Protein AF-A0A929SQS9-F1 (afdb_monomer_lite)

Secondary structure (DSSP, 8-state):
---HIIIIIISS--TTS------EEEEE-TTSS-EEEEE-

Structure (mmCIF, N/CA/C/O backbone):
data_AF-A0A929SQS9-F1
#
_entry.id   AF-A0A929SQS9-F1
#
loop_
_atom_site.group_PDB
_atom_site.id
_atom_site.type_symbol
_atom_site.label_atom_id
_ato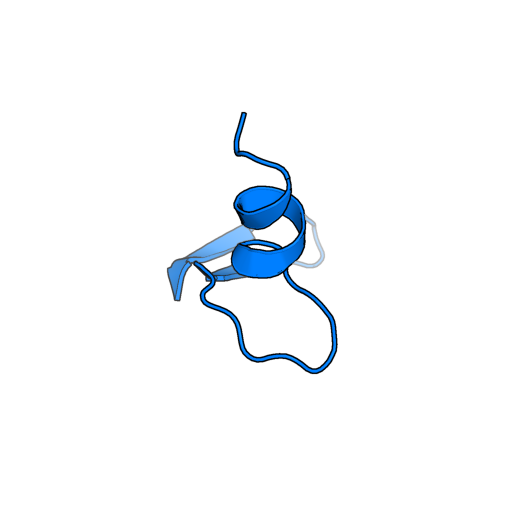m_site.label_alt_id
_atom_site.label_comp_id
_atom_site.label_asym_id
_atom_site.label_entity_id
_atom_site.label_seq_id
_atom_site.pdbx_PDB_ins_code
_atom_site.Cartn_x
_atom_site.Cartn_y
_atom_site.Cartn_z
_atom_site.occupancy
_atom_site.B_iso_or_equiv
_atom_site.auth_seq_id
_atom_site.auth_comp_id
_atom_site.auth_asym_id
_atom_site.auth_atom_id
_atom_site.pdbx_PDB_model_num
ATOM 1 N N . MET A 1 1 ? -4.432 15.738 5.628 1.00 79.62 1 MET A N 1
ATOM 2 C CA . MET A 1 1 ? -4.230 14.591 6.539 1.00 79.62 1 MET A CA 1
ATOM 3 C C . MET A 1 1 ? -5.582 14.244 7.134 1.00 79.62 1 MET A C 1
ATOM 5 O O . MET A 1 1 ? -6.282 15.164 7.539 1.00 79.62 1 MET A O 1
ATOM 9 N N . LEU A 1 2 ? -5.990 12.976 7.083 1.00 90.06 2 LEU A N 1
ATOM 10 C CA . LEU A 1 2 ? -7.292 12.546 7.598 1.00 90.06 2 LEU A CA 1
ATOM 11 C C . LEU A 1 2 ? -7.230 12.362 9.128 1.00 90.06 2 LEU A C 1
ATOM 13 O O . LEU A 1 2 ? -6.161 12.036 9.648 1.00 90.06 2 LEU A O 1
ATOM 17 N N . PRO A 1 3 ? -8.350 12.541 9.849 1.00 92.06 3 PRO A N 1
ATOM 18 C CA . PRO A 1 3 ? -8.475 12.134 11.247 1.00 92.06 3 PRO A CA 1
ATOM 19 C C . PRO A 1 3 ? -8.113 10.656 11.445 1.00 92.06 3 PRO A C 1
ATOM 21 O O . PRO A 1 3 ? -8.316 9.847 10.539 1.00 92.06 3 PRO A O 1
ATOM 24 N N . PHE A 1 4 ? -7.635 10.296 12.641 1.00 91.50 4 PHE A N 1
ATOM 25 C CA . PHE A 1 4 ? -7.194 8.931 12.967 1.00 91.50 4 PHE A CA 1
ATOM 26 C C . PHE A 1 4 ? -8.243 7.865 12.611 1.00 91.50 4 PHE A C 1
ATOM 28 O O . PHE A 1 4 ? -7.911 6.881 11.956 1.00 91.50 4 PHE A O 1
ATOM 35 N N . GLN A 1 5 ? -9.513 8.120 12.942 1.00 90.75 5 GLN A N 1
ATOM 36 C CA . GLN A 1 5 ? -10.640 7.239 12.612 1.00 90.75 5 GLN A CA 1
ATOM 37 C C . GLN A 1 5 ? -10.748 6.982 11.102 1.00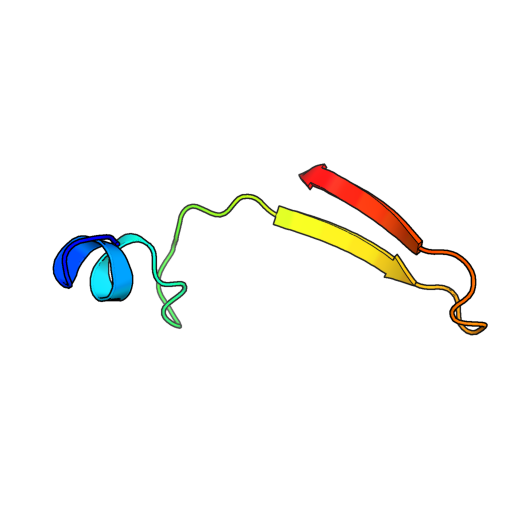 90.75 5 GLN A C 1
ATOM 39 O O . GLN A 1 5 ? -10.881 5.849 10.653 1.00 90.75 5 GLN A O 1
ATOM 44 N N . LEU A 1 6 ? -10.624 8.025 10.279 1.00 88.94 6 LEU A N 1
ATOM 45 C CA . LEU A 1 6 ? -10.724 7.873 8.829 1.00 88.94 6 LEU A CA 1
ATOM 46 C C . LEU A 1 6 ? -9.487 7.192 8.236 1.00 88.94 6 LEU A C 1
ATOM 48 O O . LEU A 1 6 ? -9.627 6.318 7.391 1.00 88.94 6 LEU A O 1
ATOM 52 N N . SER A 1 7 ? -8.285 7.551 8.685 1.00 89.12 7 SER A N 1
ATOM 53 C CA . SER A 1 7 ? -7.045 7.015 8.112 1.00 89.12 7 SER A CA 1
ATOM 54 C C . SER A 1 7 ? -6.767 5.565 8.504 1.00 89.12 7 SER A C 1
ATOM 56 O O . SER A 1 7 ? -6.271 4.813 7.672 1.00 89.12 7 SER A O 1
ATOM 58 N N . ASN A 1 8 ? -7.014 5.202 9.764 1.00 87.12 8 ASN A N 1
ATOM 59 C CA . ASN A 1 8 ? -6.548 3.938 10.335 1.00 87.12 8 ASN A CA 1
ATO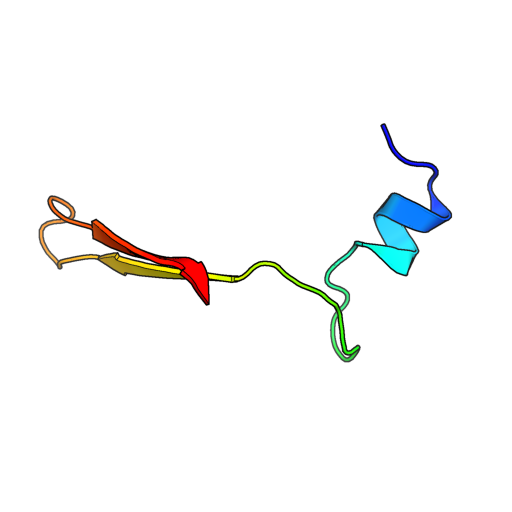M 60 C C . ASN A 1 8 ? -7.682 2.918 10.496 1.00 87.12 8 ASN A C 1
ATOM 62 O O . ASN A 1 8 ? -7.448 1.716 10.417 1.00 87.12 8 ASN A O 1
ATOM 66 N N . GLU A 1 9 ? -8.918 3.389 10.685 1.00 85.44 9 GLU A N 1
ATOM 67 C CA . GLU A 1 9 ? -10.066 2.501 10.878 1.00 85.44 9 GLU A CA 1
ATOM 68 C C . GLU A 1 9 ? -10.940 2.392 9.632 1.00 85.44 9 GLU A C 1
ATOM 70 O O . GLU A 1 9 ? -11.411 1.302 9.356 1.00 85.44 9 GLU A O 1
ATOM 75 N N . ILE A 1 10 ? -11.180 3.462 8.862 1.00 90.00 10 ILE A N 1
ATOM 76 C CA . ILE A 1 10 ? -12.156 3.438 7.748 1.00 90.00 10 ILE A CA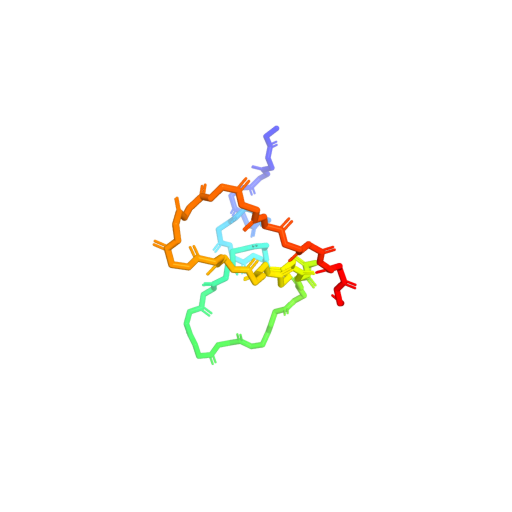 1
ATOM 77 C C . ILE A 1 10 ? -11.495 3.204 6.380 1.00 90.00 10 ILE A C 1
ATOM 79 O O . ILE A 1 10 ? -11.936 2.343 5.620 1.00 90.00 10 ILE A O 1
ATOM 83 N N . CYS A 1 11 ? -10.448 3.960 6.056 1.00 90.12 11 CYS A N 1
ATOM 84 C CA . CYS A 1 11 ? -9.784 3.921 4.748 1.00 90.12 11 C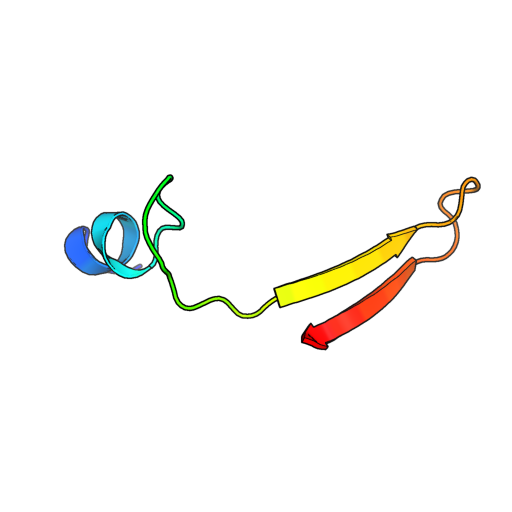YS A CA 1
ATOM 85 C C . CYS A 1 11 ? -8.551 3.006 4.712 1.00 90.12 11 CYS A C 1
ATOM 87 O O . CYS A 1 11 ? -7.946 2.848 3.654 1.00 90.12 11 CYS A O 1
ATOM 89 N N . SER A 1 12 ? -8.162 2.427 5.849 1.00 93.25 12 SER A N 1
ATOM 90 C CA . SER A 1 12 ? -7.105 1.419 5.899 1.00 93.25 12 SER A CA 1
ATOM 91 C C . SER A 1 12 ? -7.609 0.088 5.340 1.00 93.25 12 SER A C 1
ATOM 93 O O . SER A 1 12 ? -8.746 -0.317 5.590 1.00 93.25 12 SER A O 1
ATOM 95 N N . LEU A 1 13 ? -6.748 -0.615 4.608 1.00 94.00 13 LEU A N 1
ATOM 96 C CA . LEU A 1 13 ? -7.000 -1.973 4.126 1.00 94.00 13 LEU A CA 1
ATOM 97 C C . LEU A 1 13 ? -6.628 -2.979 5.223 1.00 94.00 13 LEU A C 1
ATOM 99 O O . LEU A 1 13 ? -5.588 -3.636 5.164 1.00 94.00 13 LEU A O 1
ATOM 103 N N . ASN A 1 14 ? -7.463 -3.049 6.260 1.00 94.06 14 ASN A N 1
ATOM 104 C CA . ASN A 1 14 ? -7.282 -3.973 7.378 1.00 94.06 14 ASN A CA 1
ATOM 105 C C . ASN A 1 14 ? -7.617 -5.415 6.955 1.00 94.06 14 ASN A C 1
ATOM 107 O O . ASN A 1 14 ? -8.525 -5.655 6.162 1.00 94.06 14 ASN A O 1
ATOM 111 N N . ALA A 1 15 ? -6.868 -6.389 7.474 1.00 94.81 15 ALA A N 1
ATOM 112 C CA . ALA A 1 15 ? -7.025 -7.790 7.092 1.00 94.81 15 ALA A CA 1
ATOM 113 C C . ALA A 1 15 ? -8.333 -8.395 7.630 1.00 94.81 15 ALA A C 1
ATOM 115 O O . ALA A 1 15 ? -8.674 -8.203 8.794 1.00 94.81 15 ALA A O 1
ATOM 116 N N . GLY A 1 16 ? -9.013 -9.192 6.800 1.00 95.25 16 GLY A N 1
ATOM 117 C CA . GLY A 1 16 ? -10.251 -9.884 7.182 1.00 95.25 16 GLY A CA 1
ATOM 118 C C . GLY A 1 16 ? -11.508 -9.010 7.157 1.00 95.25 16 GLY A C 1
ATOM 119 O O . GLY A 1 16 ? -12.557 -9.466 7.602 1.00 95.25 16 GLY A O 1
ATOM 120 N N . GLU A 1 17 ? -11.416 -7.786 6.635 1.00 94.19 17 GLU A N 1
ATOM 121 C CA . GLU A 1 17 ? -12.530 -6.844 6.531 1.00 94.19 17 GLU A CA 1
ATOM 122 C C . GLU A 1 17 ? -12.739 -6.408 5.078 1.00 94.19 17 GLU A C 1
ATOM 124 O O . GLU A 1 17 ? -11.779 -6.124 4.359 1.00 94.19 17 GLU A O 1
ATOM 129 N N . ASP A 1 18 ? -13.999 -6.302 4.657 1.00 94.62 18 ASP A N 1
ATOM 130 C CA . ASP A 1 18 ? -14.344 -5.790 3.332 1.00 94.62 18 ASP A CA 1
ATOM 131 C C . ASP A 1 18 ? -14.218 -4.263 3.292 1.00 94.62 18 ASP A C 1
ATOM 133 O O . ASP A 1 18 ? -14.758 -3.548 4.143 1.00 94.62 18 ASP A O 1
ATOM 137 N N . ARG A 1 19 ? -13.499 -3.746 2.288 1.00 93.81 19 ARG A N 1
ATOM 138 C CA . ARG A 1 19 ? -13.154 -2.322 2.169 1.00 93.81 19 ARG A CA 1
ATOM 139 C C . ARG A 1 19 ? -13.319 -1.813 0.744 1.00 93.81 19 ARG A C 1
ATOM 141 O O . ARG A 1 19 ? -13.066 -2.527 -0.222 1.00 93.81 19 ARG A O 1
ATOM 148 N N . LEU A 1 20 ? -13.702 -0.542 0.624 1.00 93.19 20 LEU A N 1
ATOM 149 C CA . LEU A 1 20 ? -13.702 0.162 -0.656 1.00 93.19 20 LEU A CA 1
ATOM 150 C C . LEU A 1 20 ? -12.259 0.452 -1.077 1.00 93.19 20 LEU A C 1
ATOM 152 O O . LEU A 1 20 ? -11.493 1.039 -0.312 1.00 93.19 20 LEU A O 1
ATOM 156 N N . ALA A 1 21 ? -11.914 0.089 -2.308 1.00 93.69 21 ALA A N 1
ATOM 157 C CA . ALA A 1 21 ? -10.619 0.367 -2.907 1.00 93.69 21 ALA A CA 1
ATOM 158 C C . ALA A 1 21 ? -10.798 0.740 -4.380 1.00 93.69 21 ALA A C 1
ATOM 160 O O . ALA A 1 21 ? -11.648 0.180 -5.070 1.00 93.69 21 ALA A O 1
ATOM 161 N N . LEU A 1 22 ? -9.979 1.676 -4.860 1.00 93.75 22 LEU A N 1
ATOM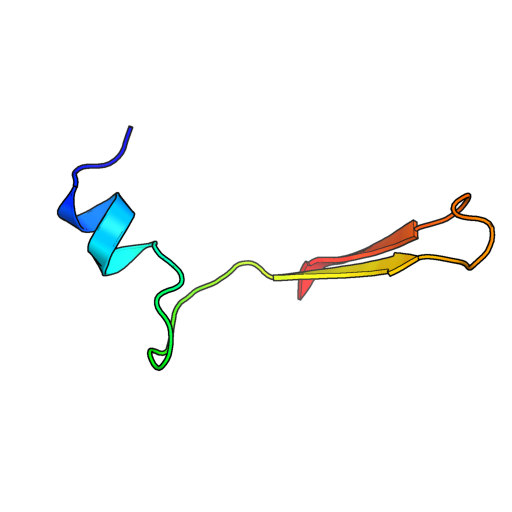 162 C CA . LEU A 1 22 ? -9.731 1.817 -6.290 1.00 93.75 22 LEU A CA 1
ATOM 163 C C . LEU A 1 22 ? -8.597 0.857 -6.635 1.00 93.75 22 LEU A C 1
ATOM 165 O O . LEU A 1 22 ? -7.485 1.023 -6.126 1.00 93.75 22 LEU A O 1
ATOM 169 N N . THR A 1 23 ? -8.874 -0.137 -7.471 1.00 94.00 23 THR A N 1
ATOM 170 C CA . THR A 1 23 ? -7.899 -1.186 -7.763 1.00 94.00 23 THR A CA 1
ATOM 171 C C . THR A 1 23 ? -7.187 -0.883 -9.072 1.00 94.00 23 THR A C 1
ATOM 173 O O . THR A 1 23 ? -7.801 -0.497 -10.066 1.00 94.00 23 THR A O 1
ATOM 176 N N . VAL A 1 24 ? -5.865 -1.044 -9.070 1.00 93.12 24 VAL A N 1
ATOM 177 C CA . VAL A 1 24 ? -5.044 -0.954 -10.275 1.00 93.12 24 VAL A CA 1
ATOM 178 C C . VAL A 1 24 ? -4.360 -2.292 -10.480 1.00 93.12 24 VAL A C 1
ATOM 180 O O . VAL A 1 24 ? -3.552 -2.726 -9.661 1.00 93.12 24 VAL A O 1
ATOM 183 N N . GLU A 1 25 ? -4.674 -2.926 -11.596 1.00 93.56 25 GLU A N 1
ATOM 184 C CA . GLU A 1 25 ? -4.020 -4.135 -12.061 1.00 93.56 25 GLU A CA 1
ATOM 185 C C . GLU A 1 25 ? -2.914 -3.748 -13.041 1.00 93.56 25 GLU A C 1
ATOM 187 O O . GLU A 1 25 ? -3.126 -2.952 -13.959 1.00 93.56 25 GLU A O 1
ATOM 192 N N . ALA A 1 26 ? -1.719 -4.298 -12.843 1.00 90.31 26 ALA A N 1
ATOM 193 C CA . ALA A 1 26 ? -0.587 -4.081 -13.729 1.00 90.31 26 ALA A CA 1
ATOM 194 C C . ALA A 1 26 ? -0.002 -5.423 -14.169 1.00 90.31 26 ALA A C 1
ATOM 196 O O . ALA A 1 26 ? 0.407 -6.233 -13.336 1.00 90.31 26 ALA A O 1
ATOM 197 N N . GLU A 1 27 ? 0.076 -5.641 -15.477 1.00 91.06 27 GLU A N 1
ATOM 198 C CA . GLU A 1 27 ? 0.801 -6.766 -16.061 1.00 91.06 27 GLU A CA 1
ATOM 199 C C . GLU A 1 27 ? 2.228 -6.317 -16.370 1.00 91.06 27 GLU A C 1
ATOM 201 O O . GLU A 1 27 ? 2.426 -5.403 -17.169 1.00 91.06 27 GLU A O 1
ATOM 206 N N . ILE A 1 28 ? 3.215 -6.924 -15.704 1.00 90.00 28 ILE A N 1
ATOM 207 C CA . ILE A 1 28 ? 4.632 -6.566 -15.831 1.00 90.00 28 ILE A CA 1
ATOM 208 C C . ILE A 1 28 ? 5.360 -7.674 -16.589 1.00 90.00 28 ILE A C 1
ATOM 210 O O . ILE A 1 28 ? 5.468 -8.805 -16.109 1.00 90.00 28 ILE A O 1
ATOM 214 N N . ASP A 1 29 ? 5.922 -7.332 -17.747 1.00 86.06 29 ASP A N 1
ATOM 215 C CA . ASP A 1 29 ? 6.698 -8.275 -18.551 1.00 86.06 29 ASP A CA 1
ATOM 216 C C . ASP A 1 29 ? 8.000 -8.706 -17.855 1.00 86.06 29 ASP A C 1
ATOM 218 O O . ASP A 1 29 ? 8.633 -7.939 -17.125 1.00 86.06 29 ASP A O 1
ATOM 222 N N . LYS A 1 30 ? 8.490 -9.920 -18.155 1.00 86.94 30 LYS A N 1
ATOM 223 C CA . LYS A 1 30 ? 9.742 -10.467 -17.577 1.00 86.94 30 LYS A CA 1
ATOM 224 C C . LYS A 1 30 ? 10.971 -9.583 -17.803 1.00 86.94 30 LYS A C 1
ATOM 226 O O . LYS A 1 30 ? 11.923 -9.633 -17.028 1.00 86.94 30 LYS A O 1
ATOM 231 N N . THR A 1 31 ? 10.963 -8.779 -18.862 1.00 85.69 31 THR A N 1
ATOM 232 C CA . THR A 1 31 ? 12.039 -7.835 -19.191 1.00 85.69 31 THR A CA 1
ATOM 233 C C . THR A 1 31 ? 11.949 -6.525 -18.398 1.00 85.69 31 THR A C 1
ATOM 235 O O . THR A 1 31 ? 12.855 -5.702 -18.510 1.00 85.69 31 THR A O 1
ATOM 238 N N . ARG A 1 32 ? 10.891 -6.335 -17.589 1.00 76.81 32 ARG A N 1
ATOM 239 C CA . ARG A 1 32 ? 10.547 -5.125 -16.815 1.00 76.81 32 ARG A CA 1
ATOM 240 C C . ARG A 1 32 ? 10.430 -3.842 -17.650 1.00 76.81 32 ARG A C 1
ATOM 242 O O . ARG A 1 32 ? 10.550 -2.750 -17.105 1.00 76.81 32 ARG A O 1
ATOM 249 N N . LYS A 1 33 ? 10.252 -3.958 -18.971 1.00 71.50 33 LYS A N 1
ATOM 250 C CA . LYS A 1 33 ? 10.243 -2.806 -19.893 1.00 71.50 33 LYS A CA 1
ATOM 251 C C . LYS A 1 33 ? 8.854 -2.242 -20.166 1.00 71.50 33 LYS A C 1
ATOM 253 O O . LYS A 1 33 ? 8.742 -1.063 -20.482 1.00 71.50 33 LYS A O 1
ATOM 258 N N . SER A 1 34 ? 7.826 -3.068 -20.055 1.00 67.19 34 SER A N 1
ATOM 259 C CA . SER A 1 34 ? 6.445 -2.706 -20.346 1.00 67.19 34 SER A CA 1
ATOM 260 C C . SER A 1 34 ? 5.559 -3.156 -19.200 1.00 67.19 34 SER A C 1
ATOM 262 O O . SER A 1 34 ? 5.695 -4.270 -18.690 1.00 67.19 34 SER A O 1
ATOM 264 N N . CYS A 1 35 ? 4.677 -2.245 -18.798 1.00 75.75 35 CYS A N 1
ATOM 265 C CA . CYS A 1 35 ? 3.633 -2.496 -17.824 1.00 75.75 35 CYS A CA 1
ATOM 266 C C . CYS A 1 35 ? 2.302 -2.079 -18.451 1.00 75.75 35 CYS A C 1
ATOM 268 O O . CYS A 1 35 ? 2.116 -0.894 -18.740 1.00 75.75 35 CYS A O 1
ATOM 270 N N . MET A 1 36 ? 1.389 -3.024 -18.680 1.00 74.88 36 MET A N 1
ATOM 271 C CA . MET A 1 36 ? 0.016 -2.695 -19.069 1.00 74.88 36 MET A CA 1
ATOM 272 C C . MET A 1 36 ? -0.792 -2.456 -17.796 1.00 74.88 36 MET A C 1
ATOM 274 O O . MET A 1 36 ? -0.859 -3.338 -16.947 1.00 74.88 36 MET A O 1
ATOM 278 N N . VAL A 1 37 ? -1.377 -1.267 -17.650 1.00 86.31 37 VAL A N 1
ATOM 279 C CA . VAL A 1 37 ? -2.079 -0.848 -16.428 1.00 86.31 37 VAL A CA 1
ATOM 280 C C . VAL A 1 37 ? -3.575 -0.713 -16.706 1.00 86.31 37 VAL A C 1
ATOM 282 O O . VAL A 1 37 ? -3.968 -0.047 -17.666 1.00 86.31 37 VAL A O 1
ATOM 285 N N . ARG A 1 38 ? -4.410 -1.326 -15.862 1.00 86.25 38 ARG A N 1
ATOM 286 C CA . ARG A 1 38 ? -5.874 -1.267 -15.916 1.00 86.25 38 ARG A CA 1
ATOM 287 C C . ARG A 1 38 ? -6.429 -0.873 -14.549 1.00 86.25 38 ARG A C 1
ATOM 289 O O . ARG A 1 38 ? -6.050 -1.452 -13.539 1.00 86.25 38 ARG A O 1
ATOM 296 N N . CYS A 1 39 ? -7.348 0.085 -14.527 1.00 80.50 39 CYS A N 1
ATOM 297 C CA . CYS A 1 39 ? -8.144 0.384 -13.338 1.00 80.50 39 CYS A CA 1
ATOM 298 C C . CYS A 1 39 ? -9.408 -0.485 -13.361 1.00 80.50 39 CYS A C 1
ATOM 300 O O . CYS A 1 39 ? -10.074 -0.530 -14.401 1.00 80.50 39 CYS A O 1
ATOM 302 N N . VAL A 1 40 ? -9.710 -1.164 -12.252 1.00 77.69 40 VAL A N 1
ATOM 303 C CA . VAL A 1 40 ? -10.879 -2.049 -12.081 1.00 77.69 40 VAL A CA 1
ATOM 304 C C . VAL A 1 40 ? -11.743 -1.549 -10.933 1.00 77.69 40 VAL A C 1
ATOM 306 O O . VAL A 1 40 ? -11.164 -1.106 -9.911 1.00 77.69 40 VAL A O 1
#

pLDDT: mean 87.92, std 7.03, range [67.19, 95.25]

Radius of gyration: 15.05 Å; chains: 1; bounding box: 26×25×33 Å

Sequence (40 aa):
MLPFQLSNEICSLNAGEDRLALTVEAEIDKTRKSCMVRCV

Foldseek 3Di:
DDPPCCPPPAQDPDPPDDHDDFDKDWDADPVNPDIDIDTD